Protein AF-A0A5K1CXX8-F1 (afdb_monomer)

Sequence (37 aa):
AQSQLVCSGCRSLLLYPHGATSVCCAVCNAFNAVPTP

Secondary structure (DSSP, 8-state):
-EEEEE-TTT--EEEEETT-SEEE-TTT--EEE----

Organism: NCBI:txid210225

Nearest PDB structures (foldseek):
  9egv-assembly1_B  TM=8.333E-01  e=1.186E+00  Homo sapiens
  6sc8-assembly1_A  TM=8.017E-01  e=1.739E+00  Homo sapiens
  6sc9-assembly1_A  TM=7.942E-01  e=2.105E+00  Homo sapiens
  6sc7-assembly1_A  TM=7.874E-01  e=2.896E+00  Homo sapiens
  5edv-assembly3_B  TM=7.437E-01  e=7.072E+00  Homo sapiens

pLDDT: mean 86.08, std 7.76, range [59.69, 92.94]

Radius of gyration: 9.06 Å; Cα contacts (8 Å, |Δi|>4): 60; chains: 1; bounding box: 21×15×21 Å

Foldseek 3Di:
DWDWDQAPPPRDIDIGDPPDQWDQDPPPRDIGGDPDD

Solvent-accessible surface area (backbone atoms only — not comparable to full-atom values): 2500 Å² total; per-residue (Å²): 116,72,46,76,46,68,36,89,86,75,64,48,78,45,78,42,58,71,84,59,63,61,46,71,36,91,84,74,67,45,78,38,72,48,84,74,131

InterPro domains:
  IPR005735 Zinc finger, LSD1-type [PF06943] (7-30)

Mean predicted aligned error: 4.08 Å

Structure (mmCIF, N/CA/C/O backbone):
data_AF-A0A5K1CXX8-F1
#
_entry.id   AF-A0A5K1CXX8-F1
#
loop_
_atom_site.group_PDB
_atom_site.id
_atom_site.type_symbol
_atom_site.label_atom_id
_atom_site.label_alt_id
_atom_site.label_comp_id
_atom_site.label_asym_id
_atom_site.label_entity_id
_atom_site.label_seq_id
_atom_site.pdbx_PDB_ins_code
_atom_site.Cartn_x
_atom_site.Cartn_y
_atom_site.Cartn_z
_atom_site.occupancy
_atom_site.B_iso_or_equiv
_atom_site.auth_seq_id
_atom_site.auth_comp_id
_atom_site.auth_asym_id
_atom_site.auth_atom_id
_atom_site.pdbx_PDB_model_num
ATOM 1 N N . ALA A 1 1 ? -9.871 -7.613 7.596 1.00 75.44 1 ALA A N 1
ATOM 2 C CA . ALA A 1 1 ? -10.058 -7.699 6.135 1.00 75.44 1 ALA A CA 1
ATOM 3 C C . ALA A 1 1 ? -8.728 -7.370 5.451 1.00 75.44 1 ALA A C 1
ATOM 5 O O . ALA A 1 1 ? -7.789 -6.985 6.144 1.00 75.44 1 ALA A O 1
ATOM 6 N N . GLN A 1 2 ? -8.584 -7.640 4.154 1.00 82.38 2 GLN A N 1
ATOM 7 C CA . GLN A 1 2 ? -7.358 -7.351 3.398 1.00 82.38 2 GLN A CA 1
ATOM 8 C C . GLN A 1 2 ? -7.707 -6.381 2.275 1.00 82.38 2 GLN A C 1
ATOM 10 O O . GLN A 1 2 ? -8.805 -6.456 1.726 1.00 82.38 2 GLN A O 1
ATOM 15 N N . SER A 1 3 ? -6.810 -5.448 1.990 1.00 88.81 3 SER A N 1
ATOM 16 C CA . SER A 1 3 ? -6.982 -4.453 0.937 1.00 88.81 3 SER A CA 1
ATOM 17 C C . SER A 1 3 ? -5.949 -4.671 -0.152 1.00 88.81 3 SER A C 1
ATOM 19 O O . SER A 1 3 ? -4.988 -5.429 -0.003 1.00 88.81 3 SER A O 1
ATOM 21 N N . GLN A 1 4 ? -6.195 -4.021 -1.277 1.00 89.31 4 GLN A N 1
ATOM 22 C CA . GLN A 1 4 ? -5.405 -4.148 -2.481 1.00 89.31 4 GLN A CA 1
ATOM 23 C C . GLN A 1 4 ? -4.911 -2.772 -2.889 1.00 89.31 4 GLN A C 1
ATOM 25 O O . GLN A 1 4 ? -5.683 -1.814 -2.879 1.00 89.31 4 GLN A O 1
ATOM 30 N N . LEU A 1 5 ? -3.641 -2.675 -3.263 1.00 88.56 5 LEU A N 1
ATOM 31 C CA . LEU A 1 5 ? -3.113 -1.489 -3.917 1.00 88.56 5 LEU A CA 1
ATOM 32 C C . LEU A 1 5 ? -2.359 -1.861 -5.181 1.00 88.56 5 LEU A C 1
ATOM 34 O O . LEU A 1 5 ? -1.752 -2.925 -5.280 1.00 88.56 5 LEU A O 1
ATOM 38 N N . VAL A 1 6 ? -2.377 -0.954 -6.145 1.00 90.19 6 VAL A N 1
ATOM 39 C CA . VAL A 1 6 ? -1.609 -1.103 -7.375 1.00 90.19 6 VAL A CA 1
ATOM 40 C C . VAL A 1 6 ? -0.280 -0.390 -7.193 1.00 90.19 6 VAL A C 1
ATOM 42 O O .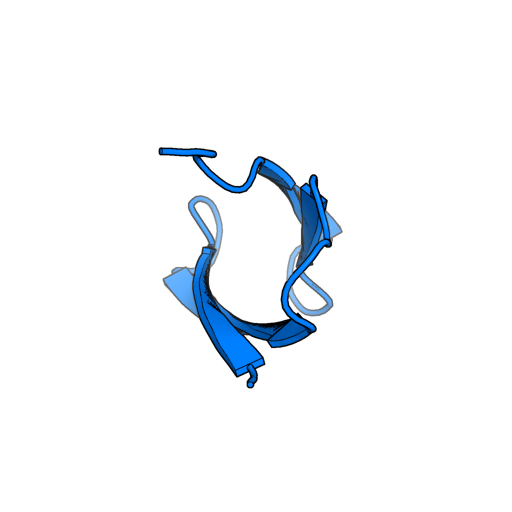 VAL A 1 6 ? -0.242 0.783 -6.827 1.00 90.19 6 VAL A O 1
ATOM 45 N N . CYS A 1 7 ? 0.817 -1.094 -7.457 1.00 91.56 7 CYS A N 1
ATOM 46 C CA . CYS A 1 7 ? 2.137 -0.496 -7.385 1.00 91.56 7 CYS A CA 1
ATOM 47 C C . CYS A 1 7 ? 2.326 0.562 -8.479 1.00 91.56 7 CYS A C 1
ATOM 49 O O . CYS A 1 7 ? 2.083 0.292 -9.654 1.00 91.56 7 CYS A O 1
ATOM 51 N N . SER A 1 8 ? 2.837 1.738 -8.120 1.00 86.75 8 SER A N 1
ATOM 52 C CA . SER A 1 8 ? 3.094 2.820 -9.081 1.00 86.75 8 SER A CA 1
ATOM 53 C C . SER A 1 8 ? 4.190 2.487 -10.102 1.00 86.75 8 SER A C 1
ATOM 55 O O . SER A 1 8 ? 4.115 2.937 -11.242 1.00 86.75 8 SER A O 1
ATOM 57 N N . GLY A 1 9 ? 5.186 1.681 -9.719 1.00 88.88 9 GLY A N 1
ATOM 58 C CA . GLY A 1 9 ? 6.315 1.327 -10.583 1.00 88.88 9 GLY A CA 1
ATOM 59 C C . GLY A 1 9 ? 5.979 0.229 -11.589 1.00 88.88 9 GLY A C 1
ATOM 60 O O . GLY A 1 9 ? 6.121 0.411 -12.793 1.00 88.88 9 GLY A O 1
ATOM 61 N N . CYS A 1 10 ? 5.519 -0.919 -11.094 1.00 92.56 10 CYS A N 1
ATOM 62 C CA . CYS A 1 10 ? 5.310 -2.111 -11.917 1.00 92.56 10 CYS A CA 1
ATOM 63 C C . CYS A 1 10 ? 3.831 -2.475 -12.138 1.00 92.56 10 CYS A C 1
ATOM 65 O O . CYS A 1 10 ? 3.550 -3.507 -12.740 1.00 92.56 10 CYS A O 1
ATOM 67 N N . ARG A 1 11 ? 2.877 -1.659 -11.653 1.00 90.81 11 ARG A N 1
ATOM 68 C CA . ARG A 1 11 ? 1.416 -1.886 -11.756 1.00 90.81 11 ARG A CA 1
ATOM 69 C C . ARG A 1 11 ? 0.947 -3.264 -11.281 1.00 90.81 11 ARG A C 1
ATOM 71 O O . ARG A 1 11 ? -0.147 -3.701 -11.621 1.00 90.81 11 ARG A O 1
ATOM 78 N N . SER A 1 12 ? 1.761 -3.933 -10.469 1.00 91.50 12 SER A N 1
ATOM 79 C CA . SER A 1 12 ? 1.386 -5.187 -9.833 1.00 91.50 12 SER A CA 1
ATOM 80 C C . SER A 1 12 ? 0.418 -4.915 -8.688 1.00 91.50 12 SER A C 1
ATOM 82 O O . SER A 1 12 ? 0.479 -3.862 -8.049 1.00 91.50 12 SER A O 1
ATOM 84 N N . LEU A 1 13 ? -0.476 -5.863 -8.445 1.00 91.06 13 LEU A N 1
ATOM 85 C CA . LEU A 1 13 ? -1.525 -5.760 -7.444 1.00 91.06 13 LEU A CA 1
ATOM 86 C C . LEU A 1 13 ? -1.002 -6.367 -6.140 1.00 91.06 13 LEU A C 1
ATOM 88 O O . LEU A 1 13 ? -0.771 -7.571 -6.042 1.00 91.06 13 LEU A O 1
ATOM 92 N N . LEU A 1 14 ? -0.747 -5.515 -5.154 1.00 89.88 14 LEU A N 1
ATOM 93 C CA . LEU A 1 14 ? -0.221 -5.902 -3.856 1.00 89.88 14 LEU A CA 1
ATOM 94 C C . LEU 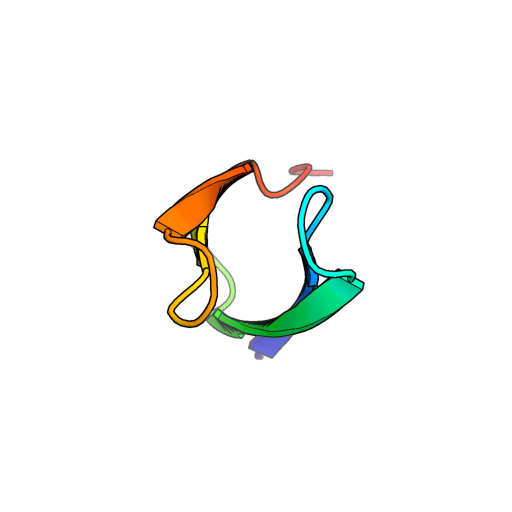A 1 14 ? -1.383 -6.045 -2.884 1.00 89.88 14 LEU A C 1
ATOM 96 O O . LEU A 1 14 ? -2.170 -5.119 -2.687 1.00 89.88 14 LEU A O 1
ATOM 100 N N . LEU A 1 15 ? -1.462 -7.209 -2.256 1.00 89.56 15 LEU A N 1
ATOM 101 C CA . LEU A 1 15 ? -2.374 -7.468 -1.154 1.00 89.56 15 LEU A CA 1
ATOM 102 C C . LEU A 1 15 ? -1.697 -7.091 0.156 1.00 89.56 15 LEU A C 1
ATOM 104 O O . LEU A 1 15 ? -0.538 -7.437 0.385 1.00 89.56 15 LEU A O 1
ATOM 108 N N . TYR A 1 16 ? -2.430 -6.399 1.018 1.00 88.44 16 TYR A N 1
ATOM 109 C CA . TYR A 1 16 ? -1.934 -6.007 2.326 1.00 88.44 16 TYR A CA 1
ATOM 110 C C . TYR A 1 16 ? -3.006 -6.150 3.409 1.00 88.44 16 TYR A C 1
ATOM 112 O O . TYR A 1 16 ? -4.202 -5.962 3.149 1.00 88.44 16 TYR A O 1
ATOM 120 N N . PRO A 1 17 ? -2.600 -6.489 4.643 1.0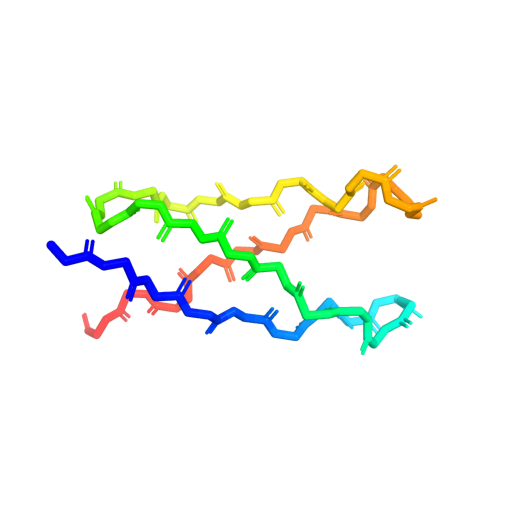0 83.06 17 PRO A N 1
ATOM 121 C CA . PRO A 1 17 ? -3.522 -6.557 5.764 1.00 83.06 17 PRO A CA 1
ATOM 122 C C . PRO A 1 17 ? -4.013 -5.155 6.145 1.00 83.06 17 PRO A C 1
ATOM 124 O O . PRO A 1 17 ? -3.262 -4.180 6.103 1.00 83.06 17 PRO A O 1
ATOM 127 N N . HIS A 1 18 ? -5.283 -5.049 6.542 1.00 81.56 18 HIS A N 1
ATOM 128 C CA . HIS A 1 18 ? -5.841 -3.793 7.052 1.00 81.56 18 HIS A CA 1
ATOM 129 C C . HIS A 1 18 ? -5.032 -3.307 8.261 1.00 81.56 18 HIS A C 1
ATOM 131 O O . HIS A 1 18 ? -4.846 -4.058 9.214 1.00 81.56 18 HIS A O 1
ATOM 137 N N . GLY A 1 19 ? -4.545 -2.065 8.196 1.00 80.75 19 GLY A N 1
ATOM 138 C CA . GLY A 1 19 ? -3.657 -1.469 9.201 1.00 80.75 19 GLY A CA 1
ATOM 139 C C . GLY A 1 19 ? -2.206 -1.280 8.745 1.00 80.75 19 GLY A C 1
ATOM 140 O O . GLY A 1 19 ? -1.450 -0.60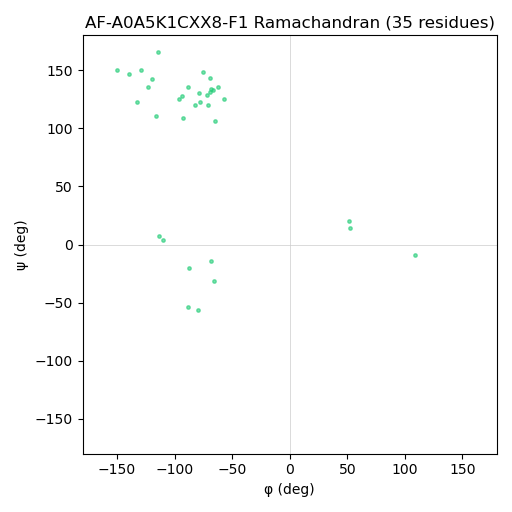0 9.431 1.00 80.75 19 GLY A O 1
ATOM 141 N N . ALA A 1 20 ? -1.804 -1.816 7.586 1.00 83.81 20 ALA A N 1
ATOM 142 C CA . ALA A 1 20 ? -0.514 -1.455 7.002 1.00 83.81 20 ALA A CA 1
ATOM 143 C C . ALA A 1 20 ? -0.556 -0.016 6.458 1.00 83.81 20 ALA A C 1
ATOM 145 O O . ALA A 1 20 ? -1.448 0.342 5.690 1.00 83.81 20 ALA A O 1
ATOM 146 N N . THR A 1 21 ? 0.424 0.800 6.845 1.00 86.06 21 THR A N 1
ATOM 147 C CA . THR A 1 21 ? 0.599 2.185 6.370 1.00 86.06 21 THR A CA 1
ATOM 148 C C . THR A 1 21 ? 1.431 2.264 5.089 1.00 86.06 21 THR A C 1
ATOM 150 O O . THR A 1 21 ? 1.363 3.238 4.342 1.00 86.06 21 THR A O 1
ATOM 153 N N . SER A 1 22 ? 2.206 1.220 4.802 1.00 86.88 22 SER A N 1
ATOM 154 C CA . SER A 1 22 ? 3.014 1.097 3.596 1.00 86.88 22 SER A CA 1
ATOM 155 C C . SER A 1 22 ? 3.161 -0.363 3.192 1.00 86.88 22 SER A C 1
ATOM 157 O O . SER A 1 22 ? 3.168 -1.258 4.040 1.00 86.88 22 SER A O 1
ATOM 159 N N . VAL A 1 23 ? 3.306 -0.590 1.889 1.00 89.50 23 VAL A N 1
ATOM 160 C CA . VAL A 1 23 ? 3.537 -1.905 1.309 1.00 89.50 23 VAL A CA 1
ATOM 161 C C . VAL A 1 23 ? 4.689 -1.825 0.311 1.00 89.50 23 VAL A C 1
ATOM 163 O O . VAL A 1 23 ? 4.651 -1.078 -0.672 1.00 89.50 23 VAL A O 1
ATOM 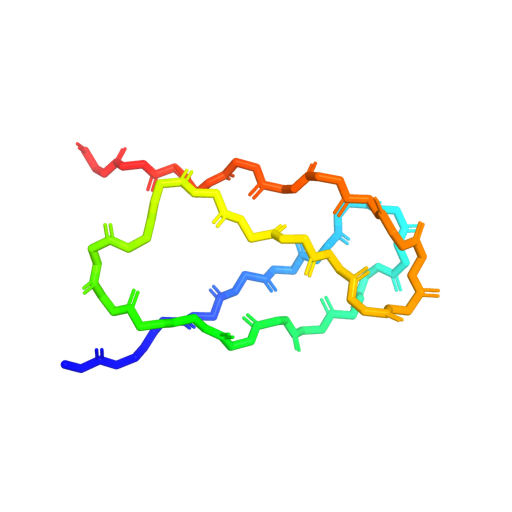166 N N . CYS A 1 24 ? 5.720 -2.632 0.552 1.00 90.19 24 CYS A N 1
ATOM 167 C CA . CYS A 1 24 ? 6.799 -2.840 -0.405 1.00 90.19 24 CYS A CA 1
ATOM 168 C C . CYS A 1 24 ? 6.357 -3.806 -1.496 1.00 90.19 24 CYS A C 1
ATOM 170 O O . CYS A 1 24 ? 5.890 -4.911 -1.219 1.00 90.19 24 CYS A O 1
ATOM 172 N N . CYS A 1 25 ? 6.568 -3.418 -2.748 1.00 91.88 25 CYS A N 1
ATOM 173 C CA . CYS A 1 25 ? 6.360 -4.319 -3.864 1.00 91.88 25 CYS A CA 1
ATOM 174 C C . CYS A 1 25 ? 7.444 -5.391 -3.898 1.00 91.88 25 CYS A C 1
ATOM 176 O O . CYS A 1 25 ? 8.610 -5.071 -4.080 1.00 91.88 25 CYS A O 1
ATOM 178 N N . ALA A 1 26 ? 7.065 -6.664 -3.804 1.00 86.94 26 ALA A N 1
ATOM 179 C CA . ALA A 1 26 ? 8.012 -7.772 -3.931 1.00 86.94 26 ALA A CA 1
ATOM 180 C C . ALA A 1 26 ? 8.590 -7.924 -5.354 1.00 86.94 26 ALA A C 1
ATOM 182 O O . ALA A 1 26 ? 9.561 -8.644 -5.545 1.00 86.94 26 ALA A O 1
ATOM 183 N N . VAL A 1 27 ? 7.989 -7.266 -6.355 1.00 90.19 27 VAL A N 1
ATOM 184 C CA . VAL A 1 27 ? 8.413 -7.357 -7.762 1.00 90.19 27 VAL A CA 1
ATOM 185 C C . VAL A 1 27 ? 9.480 -6.320 -8.088 1.00 90.19 27 VAL A C 1
ATOM 187 O O . VAL A 1 27 ? 10.530 -6.650 -8.623 1.00 90.19 27 VAL A O 1
ATOM 190 N N . CYS A 1 28 ? 9.187 -5.051 -7.802 1.00 92.94 28 CYS A N 1
ATOM 191 C CA . CYS A 1 28 ? 10.046 -3.931 -8.177 1.00 92.94 28 CYS A CA 1
ATOM 192 C C . CYS A 1 28 ? 10.673 -3.215 -6.970 1.00 92.94 28 CYS A C 1
ATOM 194 O O . CYS A 1 28 ? 11.262 -2.153 -7.140 1.00 92.94 28 CYS A O 1
ATOM 196 N N . ASN A 1 29 ? 10.507 -3.745 -5.750 1.00 90.25 29 ASN A N 1
ATOM 197 C CA . ASN A 1 29 ? 10.939 -3.141 -4.478 1.00 90.25 29 ASN A CA 1
ATOM 198 C C . ASN A 1 29 ? 10.459 -1.698 -4.247 1.00 90.25 29 ASN A C 1
ATOM 200 O O . ASN A 1 29 ? 10.922 -1.019 -3.333 1.00 90.25 29 ASN A O 1
ATOM 204 N N . ALA A 1 30 ? 9.488 -1.238 -5.038 1.00 90.62 30 ALA A N 1
ATOM 205 C CA . ALA A 1 30 ? 8.909 0.083 -4.905 1.00 90.62 30 ALA A CA 1
ATOM 206 C C . ALA A 1 30 ? 8.109 0.186 -3.602 1.00 90.62 30 ALA A C 1
ATOM 208 O O . ALA A 1 30 ? 7.294 -0.687 -3.285 1.00 90.62 30 ALA A O 1
ATOM 209 N N . PHE A 1 31 ? 8.329 1.277 -2.876 1.00 89.62 31 PHE A N 1
ATOM 210 C CA . PHE A 1 31 ? 7.593 1.606 -1.664 1.00 89.62 31 PHE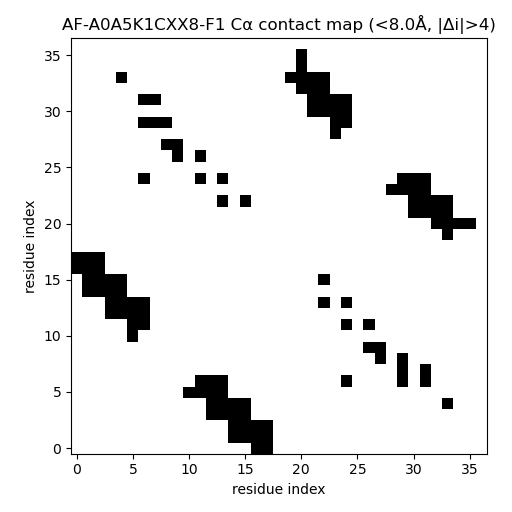 A CA 1
ATOM 211 C C . PHE A 1 31 ? 6.271 2.261 -2.055 1.00 89.62 31 PHE A C 1
ATOM 213 O O . PHE A 1 31 ? 6.264 3.295 -2.72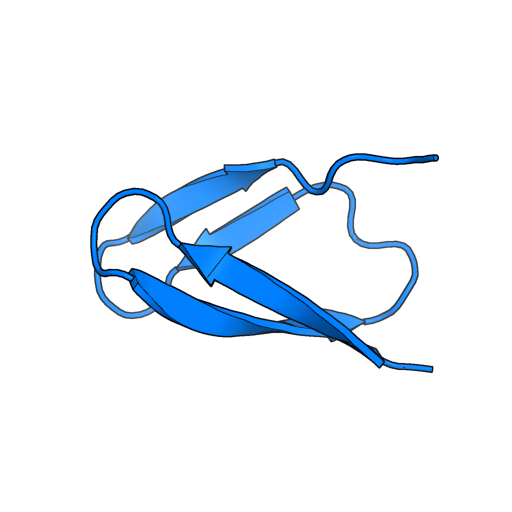2 1.00 89.62 31 PHE A O 1
ATOM 220 N N . ASN A 1 32 ? 5.150 1.660 -1.672 1.00 89.44 32 ASN A N 1
ATOM 221 C CA . ASN A 1 32 ? 3.834 2.201 -1.977 1.00 89.44 32 ASN A CA 1
ATOM 222 C C . ASN A 1 32 ? 3.145 2.552 -0.659 1.00 89.44 32 ASN A C 1
ATOM 224 O O . ASN A 1 32 ? 2.798 1.668 0.127 1.00 89.44 32 ASN A O 1
ATOM 228 N N . ALA A 1 33 ? 2.978 3.850 -0.414 1.00 88.44 33 ALA A N 1
ATOM 229 C CA . ALA A 1 33 ? 2.229 4.334 0.733 1.00 88.44 33 ALA A CA 1
ATOM 230 C C . ALA A 1 33 ? 0.748 4.006 0.536 1.00 88.44 33 ALA A C 1
ATOM 232 O O . ALA A 1 33 ? 0.183 4.259 -0.531 1.00 88.44 33 ALA A O 1
ATOM 233 N N . VAL A 1 34 ? 0.126 3.429 1.559 1.00 87.12 34 VAL A N 1
ATOM 234 C CA . VAL A 1 34 ? -1.313 3.192 1.536 1.00 87.12 34 VAL A CA 1
ATOM 235 C C . VAL A 1 34 ? -1.989 4.527 1.837 1.00 87.12 34 VAL A C 1
ATOM 237 O O . VAL A 1 34 ? -1.703 5.102 2.888 1.00 87.12 34 VAL A O 1
ATOM 240 N N . PRO A 1 35 ? -2.870 5.044 0.961 1.00 70.00 35 PRO A N 1
ATOM 241 C CA . PRO A 1 35 ? -3.691 6.187 1.319 1.00 70.00 35 PRO A CA 1
ATOM 242 C C . PRO A 1 35 ? -4.628 5.748 2.447 1.00 70.00 35 PRO A C 1
ATOM 244 O O . PRO A 1 35 ? -5.549 4.955 2.247 1.00 70.00 35 PRO A O 1
ATOM 247 N N . THR A 1 36 ? -4.336 6.206 3.659 1.00 60.47 36 THR A N 1
ATOM 248 C CA . THR A 1 36 ? -5.288 6.179 4.767 1.00 60.47 36 THR A CA 1
ATOM 249 C C . THR A 1 36 ? -6.483 7.060 4.389 1.00 60.47 36 THR A C 1
ATOM 251 O O . THR A 1 36 ? -6.246 8.135 3.831 1.00 60.47 36 THR A O 1
ATOM 254 N N . PRO A 1 37 ? -7.734 6.624 4.627 1.00 59.69 37 PRO A N 1
ATOM 255 C CA . PRO A 1 37 ? -8.890 7.505 4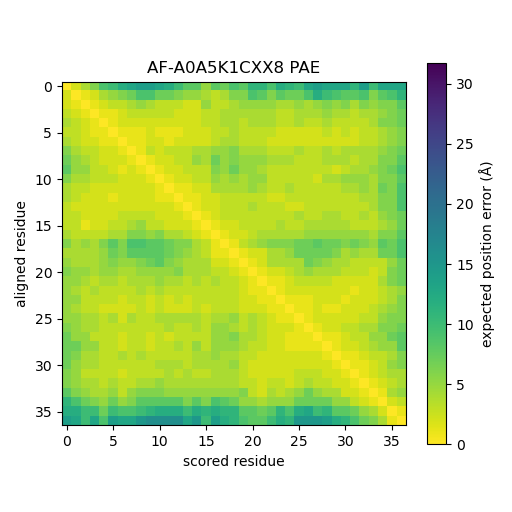.485 1.00 59.69 37 PRO A CA 1
ATOM 256 C C . PRO A 1 37 ? -8.802 8.716 5.421 1.00 59.69 37 PRO A C 1
ATOM 258 O O .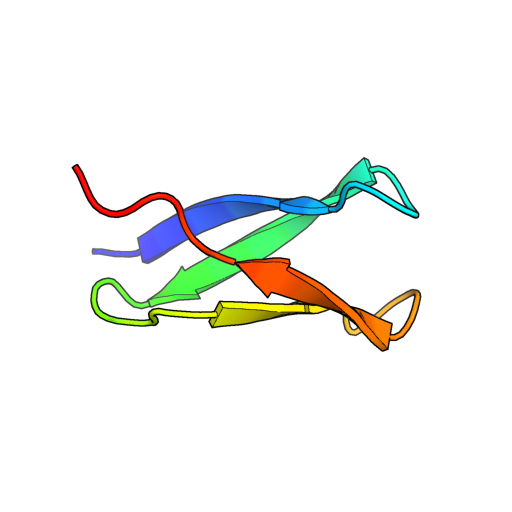 PRO A 1 37 ? -8.140 8.603 6.480 1.00 59.69 37 PRO A O 1
#